Protein AF-A0A3S1JWI3-F1 (afdb_monomer_lite)

Structure (mmCIF, N/CA/C/O backbone):
data_AF-A0A3S1JWI3-F1
#
_entry.id   AF-A0A3S1JWI3-F1
#
loop_
_atom_site.group_PDB
_atom_site.id
_atom_site.type_symbol
_atom_site.label_atom_id
_atom_site.label_alt_id
_atom_site.label_comp_id
_atom_site.label_asym_id
_atom_site.label_entity_id
_atom_site.label_seq_id
_atom_site.pdbx_PDB_ins_code
_atom_site.Cartn_x
_atom_site.Cartn_y
_atom_site.Cartn_z
_atom_site.occupancy
_atom_site.B_iso_or_equiv
_atom_site.auth_seq_id
_atom_site.auth_comp_id
_atom_site.auth_asym_id
_atom_site.auth_atom_id
_atom_site.pdbx_PDB_model_num
ATOM 1 N N . MET A 1 1 ? -0.026 24.022 -19.149 1.00 52.56 1 MET A N 1
ATOM 2 C CA . MET A 1 1 ? -0.028 23.373 -17.818 1.00 52.56 1 MET A CA 1
ATOM 3 C C . MET A 1 1 ? 0.575 24.372 -16.848 1.00 52.56 1 MET A C 1
ATOM 5 O O . MET A 1 1 ? 1.569 24.983 -17.222 1.00 52.56 1 MET A O 1
ATOM 9 N N . SER A 1 2 ? -0.065 24.651 -15.709 1.00 59.03 2 SER A N 1
ATOM 10 C CA . SER A 1 2 ? 0.465 25.638 -14.758 1.00 59.03 2 SER A CA 1
ATOM 11 C C . SER A 1 2 ? 1.796 25.153 -14.175 1.00 59.03 2 SER A C 1
ATOM 13 O O . SER A 1 2 ? 2.061 23.950 -14.139 1.00 59.03 2 SER A O 1
ATOM 15 N N . ASP A 1 3 ? 2.618 26.090 -13.709 1.00 73.81 3 ASP A N 1
ATOM 16 C CA . ASP A 1 3 ? 3.889 25.815 -13.026 1.00 73.81 3 ASP A CA 1
ATOM 17 C C . ASP A 1 3 ? 3.717 24.792 -11.880 1.00 73.81 3 ASP A C 1
ATOM 19 O O . ASP A 1 3 ? 4.485 23.841 -11.753 1.00 73.81 3 ASP A O 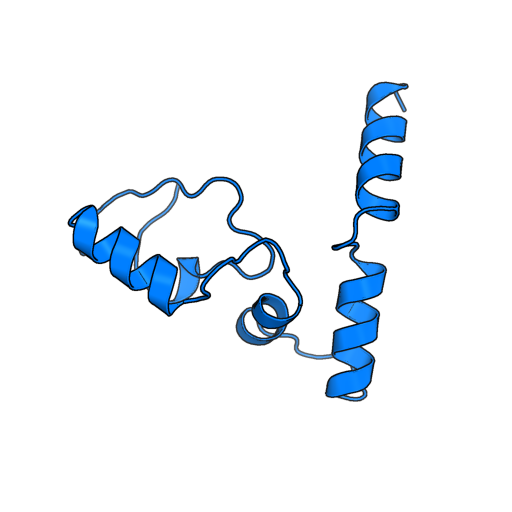1
ATOM 23 N N . ALA A 1 4 ? 2.598 24.877 -11.149 1.00 72.44 4 ALA A N 1
ATOM 24 C CA . ALA A 1 4 ? 2.242 23.937 -10.087 1.00 72.44 4 ALA A CA 1
ATOM 25 C C . ALA A 1 4 ? 2.051 22.488 -10.578 1.00 72.44 4 ALA A C 1
ATOM 27 O O . ALA A 1 4 ? 2.563 21.562 -9.955 1.00 72.44 4 ALA A O 1
ATOM 28 N N . THR A 1 5 ? 1.366 22.262 -11.709 1.00 80.25 5 THR A N 1
ATOM 29 C CA . THR A 1 5 ? 1.181 20.900 -12.247 1.00 80.25 5 THR A CA 1
ATOM 30 C C . THR A 1 5 ? 2.519 20.271 -12.633 1.00 80.25 5 THR A C 1
ATOM 32 O O . THR A 1 5 ? 2.766 19.105 -12.330 1.00 80.25 5 THR A O 1
ATOM 35 N N . SER A 1 6 ? 3.401 21.042 -13.271 1.00 81.69 6 SER A N 1
ATOM 36 C CA . SER A 1 6 ? 4.730 20.569 -13.668 1.00 81.69 6 SER A CA 1
ATOM 37 C C . SER A 1 6 ? 5.606 20.231 -12.457 1.00 81.69 6 SER A C 1
ATOM 39 O O . SER A 1 6 ? 6.314 19.224 -12.475 1.00 81.69 6 SER A O 1
ATOM 41 N N . GLN A 1 7 ? 5.523 21.020 -11.382 1.00 83.19 7 GLN A N 1
ATOM 42 C CA . GLN A 1 7 ? 6.235 20.747 -10.131 1.00 83.19 7 GLN A CA 1
ATOM 43 C C . GLN A 1 7 ? 5.715 19.488 -9.429 1.00 83.19 7 GLN A C 1
ATOM 45 O O . GLN A 1 7 ? 6.521 18.657 -9.010 1.00 83.19 7 GLN A O 1
ATOM 50 N N . THR A 1 8 ? 4.394 19.287 -9.365 1.00 79.50 8 THR A N 1
ATOM 51 C CA . THR A 1 8 ? 3.801 18.061 -8.809 1.00 79.50 8 THR A CA 1
ATOM 52 C C . THR A 1 8 ? 4.248 16.821 -9.582 1.00 79.50 8 THR A C 1
ATOM 54 O O . THR A 1 8 ? 4.683 15.843 -8.978 1.00 79.50 8 THR A O 1
ATOM 57 N N . VAL A 1 9 ? 4.211 16.859 -10.918 1.00 80.25 9 VAL A N 1
ATOM 58 C CA . VAL A 1 9 ? 4.678 15.737 -11.752 1.00 80.25 9 VAL A CA 1
ATOM 59 C C . VAL A 1 9 ? 6.171 15.473 -11.535 1.00 80.25 9 VAL A C 1
ATOM 61 O O . VAL A 1 9 ? 6.578 14.323 -11.383 1.00 80.25 9 VAL A O 1
ATOM 64 N N . CYS A 1 10 ? 6.993 16.523 -11.468 1.00 81.44 10 CYS A N 1
ATOM 65 C CA . CYS A 1 10 ? 8.428 16.397 -11.205 1.00 81.44 10 CYS A CA 1
ATOM 66 C C . CYS A 1 10 ? 8.712 15.750 -9.840 1.00 81.44 10 CYS A C 1
ATOM 68 O O . CYS A 1 10 ? 9.565 14.864 -9.748 1.00 81.44 10 CYS A O 1
ATOM 70 N N . PHE A 1 11 ? 7.967 16.148 -8.803 1.00 78.19 11 PHE A N 1
ATOM 71 C CA . PHE A 1 11 ? 8.062 15.570 -7.464 1.00 78.19 11 PHE A CA 1
ATOM 72 C C . PHE A 1 11 ? 7.773 14.064 -7.483 1.00 78.19 11 PHE A C 1
ATOM 74 O O . PHE A 1 11 ? 8.613 13.283 -7.043 1.00 78.19 11 PHE A O 1
ATOM 81 N N . TYR A 1 12 ? 6.648 13.636 -8.066 1.00 75.12 12 TYR A N 1
ATOM 82 C CA . TYR A 1 12 ? 6.274 12.216 -8.097 1.00 75.12 12 TYR A CA 1
ATOM 83 C C . TYR A 1 12 ? 7.155 11.359 -9.016 1.00 75.12 12 TYR A C 1
ATOM 85 O O . TYR A 1 12 ? 7.398 10.194 -8.709 1.00 75.12 12 TYR A O 1
ATOM 93 N N . ASN A 1 13 ? 7.697 11.922 -10.099 1.00 76.31 13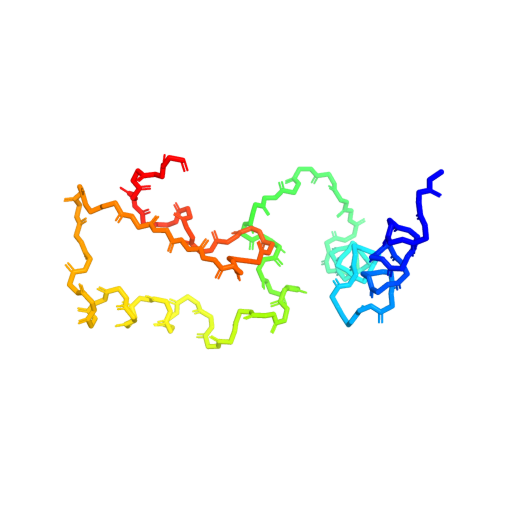 ASN A N 1
ATOM 94 C CA . ASN A 1 13 ? 8.626 11.194 -10.970 1.00 76.31 13 ASN A CA 1
ATOM 95 C C . ASN A 1 13 ? 9.967 10.892 -10.289 1.00 76.31 13 ASN A C 1
ATOM 97 O O . ASN A 1 13 ? 10.610 9.899 -10.617 1.00 76.31 13 ASN A O 1
ATOM 101 N N . ARG A 1 14 ? 10.401 11.746 -9.356 1.00 73.44 14 ARG A N 1
ATOM 102 C CA . ARG A 1 14 ? 11.664 11.590 -8.615 1.00 73.44 14 ARG A CA 1
ATOM 103 C C . ARG A 1 14 ? 11.479 11.027 -7.208 1.00 73.44 14 ARG A C 1
ATOM 105 O O . ARG A 1 14 ? 12.466 10.839 -6.499 1.00 73.44 14 ARG A O 1
ATOM 112 N N . HIS A 1 15 ? 10.239 10.784 -6.799 1.00 72.81 15 HIS A N 1
ATOM 113 C CA . HIS A 1 15 ? 9.936 10.201 -5.505 1.00 72.81 15 HIS A CA 1
ATOM 114 C C . HIS A 1 15 ? 10.472 8.766 -5.432 1.00 72.81 15 HIS A C 1
ATOM 116 O O . HIS A 1 15 ? 10.466 8.041 -6.427 1.00 72.81 15 HIS A O 1
ATOM 122 N N . ALA A 1 16 ? 10.889 8.326 -4.241 1.00 66.06 16 ALA A N 1
ATOM 1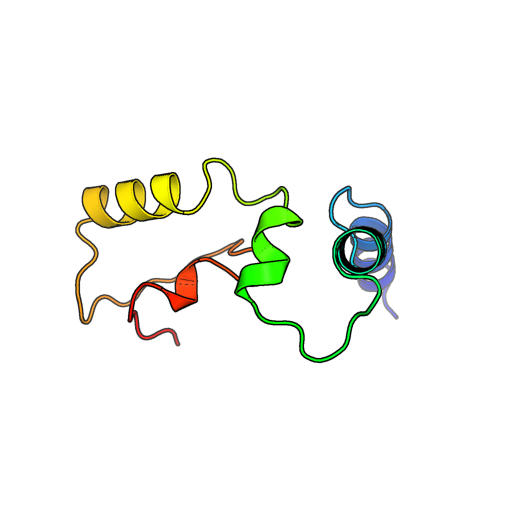23 C CA . ALA A 1 16 ? 11.369 6.956 -4.017 1.00 66.06 16 ALA A CA 1
ATOM 124 C C . ALA A 1 16 ? 10.296 5.882 -4.312 1.00 66.06 16 ALA A C 1
ATOM 126 O O . ALA A 1 16 ? 10.614 4.704 -4.481 1.00 66.06 16 ALA A O 1
ATOM 127 N N . ILE A 1 17 ? 9.036 6.315 -4.419 1.00 70.50 17 ILE A N 1
ATOM 128 C CA . ILE A 1 17 ? 7.858 5.528 -4.787 1.00 70.50 17 ILE A CA 1
ATOM 129 C C . ILE A 1 17 ? 7.264 6.129 -6.071 1.00 70.50 17 ILE A C 1
ATOM 131 O O . ILE A 1 17 ? 6.200 6.745 -6.057 1.00 70.50 17 ILE A O 1
ATOM 135 N N . SER A 1 18 ? 7.993 6.031 -7.184 1.00 78.38 18 SER A N 1
ATOM 136 C CA . SER A 1 18 ? 7.467 6.392 -8.503 1.00 78.38 18 SER A CA 1
ATOM 137 C C . SER A 1 18 ? 6.802 5.182 -9.168 1.00 78.38 18 SER A C 1
ATOM 139 O O . SER A 1 18 ? 7.146 4.029 -8.888 1.00 78.38 18 SER A O 1
ATOM 141 N N . CYS A 1 19 ? 5.863 5.435 -10.085 1.00 81.19 19 CYS A N 1
ATOM 142 C CA . CYS A 1 19 ? 5.200 4.382 -10.865 1.00 81.19 19 CYS A CA 1
ATOM 143 C C . CYS A 1 19 ? 6.220 3.462 -11.562 1.00 81.19 19 CYS A C 1
ATOM 145 O O . CYS A 1 19 ? 6.103 2.241 -11.511 1.00 81.19 19 CYS A O 1
ATOM 147 N N . GLU A 1 20 ? 7.271 4.046 -12.139 1.00 85.19 20 GLU A N 1
ATOM 148 C CA . GLU A 1 20 ? 8.338 3.312 -12.821 1.00 85.19 20 GLU A CA 1
ATOM 149 C C . GLU A 1 20 ? 9.079 2.348 -11.885 1.00 85.19 20 GLU A C 1
ATOM 151 O O . GLU A 1 20 ? 9.296 1.189 -12.241 1.00 85.19 20 GLU A O 1
ATOM 156 N N . ILE A 1 21 ? 9.422 2.787 -10.668 1.00 83.62 21 ILE A N 1
ATOM 157 C CA . ILE A 1 21 ? 10.104 1.944 -9.677 1.00 83.62 21 ILE A CA 1
ATOM 158 C C . ILE A 1 21 ? 9.206 0.770 -9.267 1.00 83.62 21 ILE A C 1
ATOM 160 O O . ILE A 1 21 ? 9.678 -0.366 -9.186 1.00 83.62 21 ILE A O 1
ATOM 164 N N . VAL A 1 22 ? 7.915 1.025 -9.039 1.00 84.69 22 VAL A N 1
ATOM 165 C CA . VAL A 1 22 ? 6.937 -0.007 -8.659 1.00 84.69 22 VAL A CA 1
ATOM 166 C C . VAL A 1 22 ? 6.767 -1.034 -9.778 1.00 84.69 22 VAL A C 1
ATOM 168 O O . VAL A 1 22 ? 6.909 -2.231 -9.530 1.00 84.69 22 VAL A O 1
ATOM 171 N N . LEU A 1 23 ? 6.543 -0.589 -11.017 1.00 88.62 23 LEU A N 1
ATOM 172 C CA . LEU A 1 23 ? 6.390 -1.481 -12.169 1.00 88.62 23 LEU A CA 1
ATOM 173 C C . LEU A 1 23 ? 7.668 -2.273 -12.459 1.00 88.62 23 LEU A C 1
ATOM 175 O O . LEU A 1 23 ? 7.594 -3.463 -12.751 1.00 88.62 23 LEU A O 1
ATOM 179 N N . THR A 1 24 ? 8.840 -1.653 -12.318 1.00 90.44 24 THR A N 1
ATOM 180 C CA . THR A 1 24 ? 10.128 -2.341 -12.490 1.00 90.44 24 THR A CA 1
ATOM 181 C C . THR A 1 24 ? 10.301 -3.450 -11.456 1.00 90.44 24 THR A C 1
ATOM 183 O O . THR A 1 24 ? 10.679 -4.566 -11.807 1.00 90.44 24 THR A O 1
ATOM 186 N N . ARG A 1 25 ? 9.985 -3.182 -10.181 1.00 88.06 25 ARG A N 1
ATOM 187 C CA . ARG A 1 25 ? 10.057 -4.187 -9.108 1.00 88.06 25 ARG A CA 1
ATOM 188 C C . ARG A 1 25 ? 9.047 -5.319 -9.307 1.00 88.06 25 ARG A C 1
ATOM 190 O O . ARG A 1 25 ? 9.411 -6.474 -9.110 1.00 88.06 25 ARG A O 1
ATOM 197 N N . LEU A 1 26 ? 7.828 -5.000 -9.744 1.00 91.06 26 LEU A N 1
ATOM 198 C CA . LEU A 1 26 ? 6.789 -5.982 -10.076 1.00 91.06 26 LEU A CA 1
ATOM 199 C C . LEU A 1 26 ? 7.197 -6.872 -11.250 1.00 91.06 26 LEU A C 1
ATOM 201 O O . LEU A 1 26 ? 7.082 -8.091 -11.179 1.00 91.06 26 LEU A O 1
ATOM 205 N N . HIS A 1 27 ? 7.719 -6.281 -12.323 1.00 93.31 27 HIS A N 1
ATOM 206 C CA . HIS A 1 27 ? 8.203 -7.050 -13.462 1.00 93.31 27 HIS A CA 1
ATOM 207 C C . HIS A 1 27 ? 9.416 -7.906 -13.076 1.00 93.31 27 HIS A C 1
ATOM 209 O O . HIS A 1 27 ? 9.514 -9.052 -13.498 1.00 93.31 27 HIS A O 1
ATOM 215 N N . ALA A 1 28 ? 10.332 -7.391 -12.252 1.00 92.06 28 ALA A N 1
ATOM 216 C CA . ALA A 1 28 ? 11.479 -8.159 -11.774 1.00 92.06 28 ALA A CA 1
ATOM 217 C C . ALA A 1 28 ? 11.069 -9.348 -10.886 1.00 92.06 28 ALA A C 1
ATOM 219 O O . ALA A 1 28 ? 11.719 -10.388 -10.939 1.00 92.06 28 ALA A O 1
ATOM 220 N N . SER A 1 29 ? 10.002 -9.218 -10.088 1.00 90.12 29 SER A N 1
ATOM 221 C CA . SER A 1 29 ? 9.525 -10.289 -9.205 1.00 90.12 29 SER A CA 1
ATOM 222 C C . SER A 1 29 ? 8.633 -11.314 -9.913 1.00 90.12 29 SER A C 1
ATOM 224 O O . SER A 1 29 ? 8.691 -12.497 -9.583 1.00 90.12 29 SER A O 1
ATOM 226 N N . ARG A 1 30 ? 7.822 -10.885 -10.889 1.00 93.56 30 ARG A N 1
ATOM 227 C CA . ARG A 1 30 ? 6.830 -11.734 -11.574 1.00 93.56 30 ARG A CA 1
ATOM 228 C C . ARG A 1 30 ? 7.218 -12.165 -12.985 1.00 93.56 30 ARG A C 1
ATOM 230 O O . ARG A 1 30 ? 6.661 -13.130 -13.496 1.00 93.56 30 ARG A O 1
ATOM 237 N N . GLY A 1 31 ? 8.098 -11.422 -13.647 1.00 94.56 31 GLY A N 1
ATOM 238 C CA . GLY A 1 31 ? 8.428 -11.582 -15.066 1.00 94.56 31 GLY A CA 1
ATOM 239 C C . GLY A 1 31 ? 7.391 -11.014 -16.045 1.00 94.56 31 GLY A C 1
ATOM 240 O O . GLY A 1 31 ? 7.625 -11.070 -17.247 1.00 94.56 31 GLY A O 1
ATOM 241 N N . HIS A 1 32 ? 6.257 -10.488 -15.563 1.00 93.31 32 HIS A N 1
ATOM 242 C CA . HIS A 1 32 ? 5.215 -9.852 -16.379 1.00 93.31 32 HIS A CA 1
ATOM 243 C C . HIS A 1 32 ? 4.340 -8.904 -15.532 1.00 93.31 32 HIS A C 1
ATOM 245 O O . HIS A 1 32 ? 4.404 -8.932 -14.302 1.00 93.31 32 HIS A O 1
ATOM 251 N N . LEU A 1 33 ? 3.515 -8.073 -16.183 1.00 93.94 33 LEU A N 1
ATOM 252 C CA . LEU A 1 33 ? 2.620 -7.098 -15.526 1.00 93.94 33 LEU A CA 1
ATOM 253 C C . LEU A 1 33 ? 1.122 -7.383 -15.740 1.00 93.94 33 LEU A C 1
ATOM 255 O O . LEU A 1 33 ? 0.269 -6.630 -15.273 1.00 93.94 33 LEU A O 1
ATOM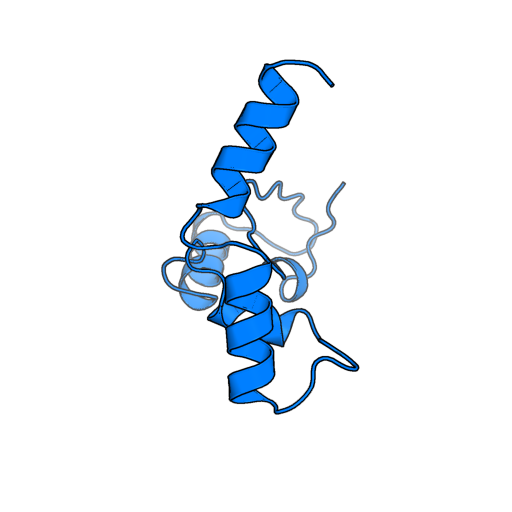 259 N N . ASP A 1 34 ? 0.779 -8.463 -16.437 1.00 94.56 34 ASP A N 1
ATOM 260 C CA . ASP A 1 34 ? -0.619 -8.796 -16.715 1.00 94.56 34 ASP A CA 1
ATOM 261 C C . ASP A 1 34 ? -1.349 -9.298 -15.462 1.00 94.56 34 ASP A C 1
ATOM 263 O O . ASP A 1 34 ? -0.811 -10.073 -14.665 1.00 94.56 34 ASP A O 1
ATOM 267 N N . GLY A 1 35 ? -2.608 -8.884 -15.295 1.00 91.44 35 GLY A N 1
ATOM 268 C CA . GLY A 1 35 ? -3.472 -9.380 -14.218 1.00 91.44 35 GLY A CA 1
ATOM 269 C C . GLY A 1 35 ? -3.039 -8.964 -12.808 1.00 91.44 35 GLY A C 1
ATOM 270 O O . GLY A 1 35 ? -3.245 -9.728 -11.869 1.00 91.44 35 GLY A O 1
ATOM 271 N N . LEU A 1 36 ? -2.421 -7.787 -12.656 1.00 87.75 36 LEU A N 1
ATOM 272 C CA . LEU A 1 36 ? -2.032 -7.235 -11.354 1.00 87.75 36 LEU A CA 1
ATOM 273 C C . LEU A 1 36 ? -3.209 -7.148 -10.378 1.00 87.75 36 LEU A C 1
ATOM 275 O O . LEU A 1 36 ? -4.275 -6.611 -10.690 1.00 87.75 36 LEU A O 1
ATOM 279 N N . ARG A 1 37 ? -2.976 -7.630 -9.161 1.00 83.50 37 ARG A N 1
ATOM 280 C CA . ARG A 1 37 ? -3.888 -7.533 -8.029 1.00 83.50 37 ARG A CA 1
ATOM 281 C C . ARG A 1 37 ? -3.412 -6.463 -7.043 1.00 83.50 37 ARG A C 1
ATOM 283 O O . ARG A 1 37 ? -2.208 -6.266 -6.899 1.00 83.50 37 ARG A O 1
ATOM 290 N N . PRO A 1 38 ? -4.322 -5.804 -6.300 1.00 77.50 38 PRO A N 1
ATOM 291 C CA . PRO A 1 38 ? -3.945 -4.822 -5.277 1.00 77.50 38 PRO A CA 1
ATOM 292 C C . PRO A 1 38 ? -2.965 -5.376 -4.236 1.00 77.50 38 PRO A C 1
ATOM 294 O O . PRO A 1 38 ? -2.052 -4.676 -3.809 1.00 77.50 38 PRO A O 1
ATOM 297 N N . GLU A 1 39 ? -3.113 -6.658 -3.890 1.00 77.94 39 GLU A N 1
ATOM 298 C CA . GLU A 1 39 ? -2.235 -7.354 -2.946 1.00 77.94 39 GLU A CA 1
ATOM 299 C C . GLU A 1 39 ? -0.791 -7.501 -3.457 1.00 77.94 39 GLU A C 1
ATOM 301 O O . GLU A 1 39 ? 0.103 -7.861 -2.709 1.00 77.94 39 GLU A O 1
ATOM 306 N N . GLU A 1 40 ? -0.527 -7.239 -4.730 1.00 82.00 40 GLU A N 1
ATOM 307 C CA . GLU A 1 40 ? 0.827 -7.294 -5.280 1.00 82.00 40 GLU A CA 1
ATOM 308 C C . GLU A 1 40 ? 1.498 -5.915 -5.259 1.00 82.00 40 GLU A C 1
ATOM 310 O O . GLU A 1 40 ? 2.702 -5.814 -5.465 1.00 82.00 40 GLU A O 1
ATOM 315 N N . LEU A 1 41 ? 0.741 -4.849 -4.978 1.00 80.69 41 LEU A N 1
ATOM 316 C CA . LEU A 1 41 ? 1.236 -3.472 -4.990 1.00 80.69 41 LEU A CA 1
ATOM 317 C C . LEU A 1 41 ? 1.799 -3.043 -3.629 1.00 80.69 41 LEU A C 1
ATOM 319 O O . LEU A 1 41 ? 2.829 -2.370 -3.587 1.00 80.69 41 LEU A O 1
ATOM 323 N N . PHE A 1 42 ? 1.177 -3.484 -2.526 1.00 74.44 42 PHE A N 1
ATOM 324 C CA . PHE A 1 42 ? 1.563 -3.071 -1.169 1.00 74.44 42 PHE A CA 1
ATOM 325 C C . PHE A 1 42 ? 3.042 -3.319 -0.812 1.00 74.44 42 PHE A C 1
ATOM 327 O O . PHE A 1 42 ? 3.614 -2.471 -0.136 1.00 74.44 42 PHE A O 1
ATOM 334 N N . PRO A 1 43 ? 3.718 -4.415 -1.235 1.00 77.31 43 PRO A N 1
ATOM 335 C CA . PRO A 1 43 ? 5.121 -4.635 -0.863 1.00 77.31 43 PRO A CA 1
ATOM 336 C C . PRO A 1 43 ? 6.079 -3.625 -1.503 1.00 77.31 43 PRO A C 1
ATOM 338 O O . PRO A 1 43 ? 7.235 -3.506 -1.097 1.00 77.31 43 PRO A O 1
ATOM 341 N N . HIS A 1 44 ? 5.627 -2.950 -2.557 1.00 78.31 44 HIS A N 1
ATOM 342 C CA . HIS A 1 44 ? 6.411 -1.985 -3.317 1.00 78.31 44 HIS A CA 1
ATOM 343 C C . HIS A 1 44 ? 6.067 -0.540 -2.958 1.00 78.31 44 HIS A C 1
ATOM 345 O O . HIS A 1 44 ? 6.756 0.375 -3.410 1.00 78.31 44 HIS A O 1
ATOM 351 N N . ASP A 1 45 ? 5.058 -0.358 -2.113 1.00 74.06 45 ASP A N 1
ATOM 352 C CA . ASP A 1 45 ? 4.666 0.906 -1.529 1.00 74.06 45 ASP A CA 1
ATOM 353 C C . ASP A 1 45 ? 5.387 1.122 -0.193 1.00 74.06 45 ASP A C 1
ATOM 355 O O . ASP A 1 45 ? 5.125 0.446 0.803 1.00 74.06 45 ASP A O 1
ATOM 359 N N . GLN A 1 46 ? 6.347 2.047 -0.183 1.00 63.88 46 GLN A N 1
ATOM 360 C CA . GLN A 1 46 ? 7.172 2.303 1.000 1.00 63.88 46 GLN A CA 1
ATOM 361 C C . GLN A 1 46 ? 6.480 3.182 2.047 1.00 63.88 46 GLN A C 1
ATOM 363 O O . GLN A 1 46 ? 7.003 3.287 3.156 1.00 63.88 46 GLN A O 1
ATOM 368 N N . ASP A 1 47 ? 5.310 3.754 1.743 1.00 66.31 47 ASP A N 1
ATOM 369 C CA . ASP A 1 47 ? 4.573 4.587 2.698 1.00 66.31 47 ASP A CA 1
ATOM 370 C C . ASP A 1 47 ? 3.783 3.736 3.713 1.00 66.31 47 ASP A C 1
ATOM 372 O O . ASP A 1 47 ? 3.320 4.243 4.737 1.00 66.31 47 ASP A O 1
ATOM 376 N N . HIS A 1 48 ? 3.680 2.416 3.499 1.00 68.62 48 HIS A N 1
ATOM 377 C CA . HIS A 1 48 ? 2.946 1.504 4.379 1.00 68.62 48 HIS A CA 1
ATOM 378 C C . HIS A 1 48 ? 3.800 0.963 5.542 1.00 68.62 48 HIS A C 1
ATOM 380 O O . HIS A 1 48 ? 4.046 -0.241 5.686 1.00 68.62 48 HIS A O 1
ATOM 386 N N . TYR A 1 49 ? 4.270 1.874 6.396 1.00 62.56 49 TYR A N 1
ATOM 387 C CA . TYR A 1 49 ? 5.063 1.545 7.581 1.00 62.56 49 TYR A CA 1
ATOM 388 C C . TYR A 1 49 ? 4.344 0.546 8.503 1.00 62.56 49 TYR A C 1
ATOM 3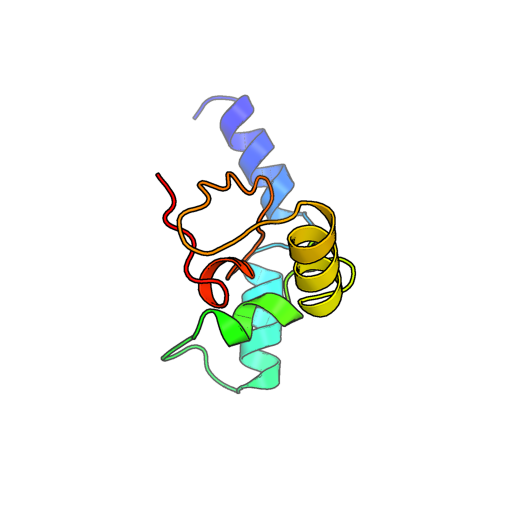90 O O . TYR A 1 49 ? 3.206 0.753 8.915 1.00 62.56 49 TYR A O 1
ATOM 398 N N . GLY A 1 50 ? 5.027 -0.550 8.852 1.00 69.69 50 GLY A N 1
ATOM 399 C CA . GLY A 1 50 ? 4.495 -1.585 9.749 1.00 69.69 50 GLY A CA 1
ATOM 400 C C . GLY A 1 50 ? 3.485 -2.550 9.109 1.00 69.69 50 GLY A C 1
ATOM 401 O O . GLY A 1 50 ? 3.062 -3.508 9.760 1.00 69.69 50 GLY A O 1
ATOM 402 N N . GLY A 1 51 ? 3.144 -2.359 7.831 1.00 74.00 51 GLY A N 1
ATOM 403 C CA . GLY A 1 51 ? 2.321 -3.290 7.065 1.00 74.00 51 GLY A CA 1
ATOM 404 C C . GLY A 1 51 ? 0.883 -3.441 7.583 1.00 74.00 51 GLY A C 1
ATOM 405 O O . GLY A 1 51 ? 0.367 -2.636 8.360 1.00 74.00 51 GLY A O 1
ATOM 406 N N . LEU A 1 52 ? 0.233 -4.532 7.169 1.00 76.19 52 LEU A N 1
ATOM 407 C CA . LEU A 1 52 ? -1.151 -4.837 7.556 1.00 76.19 52 LEU A CA 1
ATOM 408 C C . LEU A 1 52 ? -1.330 -4.970 9.074 1.00 76.19 52 LEU A C 1
ATOM 410 O O . LEU A 1 52 ? -2.336 -4.516 9.600 1.00 76.19 52 LEU A O 1
ATOM 414 N N . ALA A 1 53 ? -0.341 -5.523 9.782 1.00 81.81 53 ALA A N 1
ATOM 415 C CA . ALA A 1 53 ? -0.415 -5.689 11.233 1.00 81.81 53 ALA A CA 1
ATOM 416 C C . ALA A 1 53 ? -0.516 -4.342 11.969 1.00 81.81 53 ALA A C 1
ATOM 418 O O . ALA A 1 53 ? -1.280 -4.216 12.922 1.00 81.81 53 ALA A O 1
ATOM 419 N N . ALA A 1 54 ? 0.204 -3.314 11.503 1.00 82.50 54 ALA A N 1
ATOM 420 C CA . ALA A 1 54 ? 0.083 -1.971 12.063 1.00 82.50 54 ALA A CA 1
ATOM 421 C C . ALA A 1 54 ? -1.300 -1.359 11.788 1.00 82.50 54 ALA A C 1
ATOM 423 O O . ALA A 1 54 ? -1.880 -0.730 12.672 1.00 82.50 54 ALA A O 1
ATOM 424 N N . THR A 1 55 ? -1.858 -1.590 10.594 1.00 79.62 55 THR A N 1
ATOM 425 C CA . THR A 1 55 ? -3.228 -1.161 10.264 1.00 79.62 55 THR A CA 1
ATOM 426 C C . THR A 1 55 ? -4.266 -1.870 11.144 1.00 79.62 55 THR A C 1
ATOM 428 O O . THR A 1 55 ? -5.192 -1.223 11.632 1.00 79.62 55 THR A O 1
ATOM 431 N N . ASP A 1 56 ? -4.101 -3.170 11.396 1.00 84.06 56 ASP A N 1
ATOM 432 C CA . ASP A 1 56 ? -5.004 -3.955 12.246 1.00 84.06 56 ASP A CA 1
ATOM 433 C C . ASP A 1 56 ? -4.971 -3.462 13.704 1.00 84.06 56 ASP A C 1
ATOM 435 O O . ASP A 1 56 ? -6.022 -3.286 14.326 1.00 84.06 56 ASP A O 1
ATOM 439 N N . GLU A 1 57 ? -3.786 -3.155 14.240 1.00 89.31 57 GLU A N 1
ATOM 440 C CA . GLU A 1 57 ? -3.650 -2.574 15.582 1.00 89.31 57 GLU A CA 1
ATOM 441 C C . GLU A 1 57 ? -4.253 -1.167 15.679 1.00 89.31 57 GLU A C 1
ATOM 443 O O . GLU A 1 57 ? -4.916 -0.853 16.671 1.00 89.31 57 GLU A O 1
ATOM 448 N N . LEU A 1 58 ? -4.096 -0.333 14.643 1.00 86.38 58 LEU A N 1
ATOM 449 C CA . LEU A 1 58 ? -4.748 0.978 14.572 1.00 86.38 58 LEU A CA 1
ATOM 450 C C . LEU A 1 58 ? -6.274 0.843 14.552 1.00 86.38 58 LEU A C 1
ATOM 452 O O . LEU A 1 58 ? -6.958 1.523 15.318 1.00 86.38 58 LEU A O 1
ATOM 456 N N . ALA A 1 59 ? -6.812 -0.061 13.730 1.00 87.00 59 ALA A N 1
ATOM 457 C CA . ALA A 1 59 ? -8.247 -0.321 13.660 1.00 87.00 59 ALA A CA 1
ATOM 458 C C . ALA A 1 59 ? -8.794 -0.818 15.007 1.00 87.00 59 ALA A C 1
ATOM 460 O O . ALA A 1 59 ? -9.833 -0.340 15.468 1.00 87.00 59 ALA A O 1
ATOM 461 N N . ARG A 1 60 ? -8.067 -1.721 15.677 1.00 89.25 60 ARG A N 1
ATOM 462 C CA . ARG A 1 60 ? -8.416 -2.227 17.011 1.00 89.25 60 ARG A CA 1
ATOM 463 C C . ARG A 1 60 ? -8.387 -1.117 18.063 1.00 89.25 60 ARG A C 1
ATOM 465 O O . ARG A 1 60 ? -9.323 -1.006 18.852 1.00 89.25 60 ARG A O 1
ATOM 472 N N . GLY A 1 61 ? -7.339 -0.293 18.075 1.00 92.88 61 GLY A N 1
ATOM 473 C CA . GLY A 1 61 ? -7.183 0.824 19.010 1.00 92.88 61 GLY A CA 1
ATOM 474 C C . GLY A 1 61 ? -8.240 1.915 18.826 1.00 92.88 61 GLY A C 1
ATOM 475 O O . GLY A 1 61 ? -8.737 2.458 19.809 1.00 92.88 61 GLY A O 1
ATOM 476 N N . ALA A 1 62 ? -8.637 2.181 17.582 1.00 89.94 62 ALA A N 1
ATOM 477 C CA . ALA A 1 62 ? -9.702 3.121 17.239 1.00 89.94 62 ALA A CA 1
ATOM 478 C C . ALA A 1 62 ? -11.115 2.508 17.309 1.00 89.94 62 ALA A C 1
ATOM 480 O O . ALA A 1 62 ? -12.088 3.187 16.985 1.00 89.94 62 ALA A O 1
ATOM 481 N N . GLN A 1 63 ? -11.236 1.241 17.732 1.00 91.62 63 GLN A N 1
ATOM 482 C CA . GLN A 1 63 ? -12.504 0.508 17.847 1.00 91.62 63 GLN A CA 1
ATOM 483 C C . GLN A 1 63 ? -13.324 0.513 16.546 1.00 91.62 63 GLN A C 1
ATOM 485 O O . GLN A 1 63 ? -14.557 0.542 16.558 1.00 91.62 63 GLN A O 1
ATOM 490 N N . VAL A 1 64 ? -12.631 0.484 15.408 1.00 88.38 64 VAL A N 1
ATOM 491 C CA . VAL A 1 64 ? -13.270 0.407 14.099 1.00 88.38 64 VAL A CA 1
ATOM 492 C C . VAL A 1 64 ? -13.949 -0.956 13.980 1.00 88.38 64 VAL A C 1
ATOM 494 O O . VAL A 1 64 ? -13.355 -1.995 14.265 1.00 88.38 64 VAL A O 1
ATOM 497 N N . SER A 1 65 ? -15.219 -0.953 13.586 1.00 84.69 65 SER A N 1
ATOM 498 C CA . SER A 1 65 ? -16.046 -2.154 13.497 1.00 84.69 65 SER A CA 1
ATOM 499 C C . SER A 1 65 ? -16.903 -2.136 12.235 1.00 84.69 65 SER A C 1
ATOM 501 O O . SER A 1 65 ? -16.916 -1.163 11.478 1.00 84.69 65 SER A O 1
ATOM 503 N N . ASN A 1 66 ? -17.601 -3.237 11.959 1.00 82.25 66 ASN A N 1
ATOM 504 C CA . ASN A 1 66 ? -18.471 -3.305 10.790 1.00 82.25 66 ASN A CA 1
ATOM 505 C C . ASN A 1 66 ? -19.520 -2.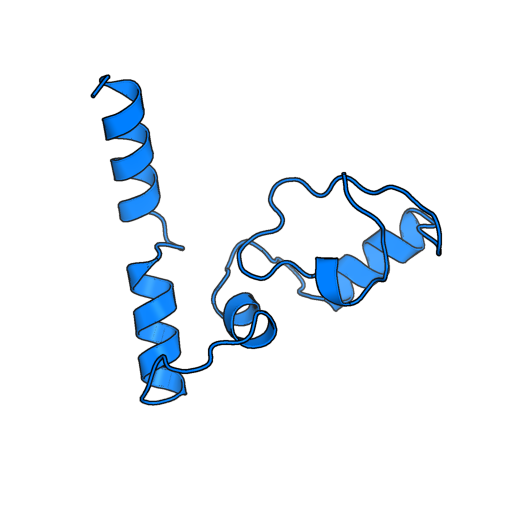175 10.834 1.00 82.25 66 ASN A C 1
ATOM 507 O O . ASN A 1 66 ? -20.192 -1.982 11.844 1.00 82.25 66 ASN A O 1
ATOM 511 N N . GLY A 1 67 ? -19.638 -1.421 9.740 1.00 82.25 67 GLY A N 1
ATOM 512 C CA . GLY A 1 67 ? -20.478 -0.223 9.653 1.00 82.25 67 GLY A CA 1
ATOM 513 C C . GLY A 1 67 ? -19.780 1.093 10.020 1.00 82.25 67 GLY A C 1
ATOM 514 O O . GLY A 1 67 ? -20.344 2.159 9.765 1.00 82.25 67 GLY A O 1
ATOM 515 N N . SER A 1 68 ? -18.550 1.062 10.548 1.00 83.19 68 SER A N 1
ATOM 516 C CA . SER A 1 68 ? -17.729 2.265 10.704 1.00 83.19 68 SER A CA 1
ATOM 517 C C . SER A 1 68 ? -17.407 2.887 9.342 1.00 83.19 68 SER A C 1
ATOM 519 O O . SER A 1 68 ? -17.060 2.197 8.382 1.00 83.19 68 SER A O 1
ATOM 521 N N . ARG A 1 69 ? -17.496 4.217 9.276 1.00 84.94 69 ARG A N 1
ATOM 522 C CA . ARG A 1 69 ? -17.074 5.022 8.125 1.00 84.94 69 ARG A CA 1
ATOM 523 C C . ARG A 1 69 ? -15.682 5.559 8.412 1.00 84.94 69 ARG A C 1
ATOM 525 O O . ARG A 1 69 ? -15.514 6.323 9.358 1.00 84.94 69 ARG A O 1
ATOM 532 N N . VAL A 1 70 ? -14.703 5.148 7.615 1.00 80.50 70 VAL A N 1
ATOM 533 C CA . VAL A 1 70 ? -13.296 5.505 7.819 1.00 80.50 70 VAL A CA 1
ATOM 534 C C . VAL A 1 70 ? -12.783 6.248 6.597 1.00 80.50 70 VAL A C 1
ATOM 536 O O . VAL A 1 70 ? -12.921 5.776 5.469 1.00 80.50 70 VAL A O 1
ATOM 539 N N . ALA A 1 71 ? -12.176 7.407 6.835 1.00 79.50 71 ALA A N 1
ATOM 540 C CA . ALA A 1 71 ? -11.401 8.121 5.837 1.00 79.50 71 ALA A CA 1
ATOM 541 C C . ALA A 1 71 ? -9.921 7.826 6.083 1.00 79.50 71 ALA A C 1
ATOM 543 O O . ALA A 1 71 ? -9.366 8.204 7.111 1.00 79.50 71 ALA A O 1
ATOM 544 N N . ASP A 1 72 ? -9.305 7.127 5.140 1.00 75.31 72 ASP A N 1
ATOM 545 C CA . ASP A 1 72 ? -7.873 6.850 5.139 1.00 75.31 72 ASP A CA 1
ATOM 546 C C . ASP A 1 72 ? -7.198 7.765 4.110 1.00 75.31 72 ASP A C 1
ATOM 548 O O . ASP A 1 72 ? -7.506 7.699 2.911 1.00 75.31 72 ASP A O 1
ATOM 552 N N . PHE A 1 73 ? -6.358 8.661 4.631 1.00 71.31 73 PHE A N 1
ATOM 553 C CA . PHE A 1 73 ? -5.559 9.634 3.898 1.00 71.31 73 PHE A CA 1
ATOM 554 C C . PHE A 1 73 ? -4.134 9.096 3.807 1.00 71.31 73 PHE A C 1
ATOM 556 O O . PHE A 1 73 ? -3.580 8.709 4.830 1.00 71.31 73 PHE A O 1
ATOM 563 N N . TRP A 1 74 ? -3.531 9.144 2.615 1.00 69.00 74 TRP A N 1
ATOM 564 C CA . TRP A 1 74 ? -2.222 8.528 2.335 1.00 69.00 74 TRP A CA 1
ATOM 565 C C . TRP A 1 74 ? -2.236 6.993 2.361 1.00 69.00 74 TRP A C 1
ATOM 567 O O . TRP A 1 74 ? -1.239 6.357 2.677 1.00 69.00 74 TRP A O 1
ATOM 577 N N . ALA A 1 75 ? -3.356 6.400 1.938 1.00 66.81 75 ALA A N 1
ATOM 578 C CA . ALA A 1 75 ? -3.584 4.953 1.872 1.00 66.81 75 ALA A CA 1
ATOM 579 C C . ALA A 1 75 ? -2.572 4.159 1.021 1.00 66.81 75 ALA A C 1
ATOM 581 O O . ALA A 1 75 ? -2.578 2.926 1.056 1.00 66.81 75 ALA A O 1
ATOM 582 N N . GLY A 1 76 ? -1.766 4.851 0.213 1.00 71.00 76 GLY A N 1
ATOM 583 C CA . GLY A 1 76 ? -0.774 4.216 -0.635 1.00 71.00 76 GLY A CA 1
ATOM 584 C C . GLY A 1 76 ? -1.350 3.465 -1.848 1.00 71.00 76 GLY A C 1
ATOM 585 O O . GLY A 1 76 ? -2.518 3.619 -2.224 1.00 71.00 76 GLY A O 1
ATOM 586 N N . LEU A 1 77 ? -0.518 2.653 -2.500 1.00 70.81 77 LEU A N 1
ATOM 587 C CA . LEU A 1 77 ? -0.843 1.836 -3.668 1.00 70.81 77 LEU A CA 1
ATOM 588 C C . LEU A 1 77 ? -1.429 0.483 -3.249 1.00 70.81 77 LEU A C 1
ATOM 590 O O . LEU A 1 77 ? -0.768 -0.356 -2.644 1.00 70.81 77 LEU A O 1
ATOM 594 N N . GLY A 1 78 ? -2.683 0.239 -3.642 1.00 63.25 78 GLY A N 1
ATOM 595 C CA . GLY A 1 78 ? -3.380 -1.011 -3.320 1.00 63.25 78 GLY A CA 1
ATOM 596 C C . GLY A 1 78 ? -3.873 -1.090 -1.873 1.00 63.25 78 GLY A C 1
ATOM 597 O O . GLY A 1 78 ? -4.140 -2.195 -1.412 1.00 63.25 78 GLY A O 1
ATOM 598 N N . GLY A 1 79 ? -4.001 0.071 -1.211 1.00 57.69 79 GLY A N 1
ATOM 599 C CA . GLY A 1 79 ? -4.226 0.269 0.221 1.00 57.69 79 GLY A CA 1
ATOM 600 C C . GLY A 1 79 ? -4.951 -0.850 0.972 1.00 57.69 79 GLY A C 1
ATOM 601 O O . GLY A 1 79 ? -5.962 -1.398 0.516 1.00 57.69 79 GLY A O 1
ATOM 602 N N . SER A 1 80 ? -4.458 -1.112 2.186 1.00 52.91 80 SER A N 1
ATOM 603 C CA . SER A 1 80 ? -4.947 -2.087 3.184 1.00 52.91 80 SER A CA 1
ATOM 604 C C . SER A 1 80 ? -6.470 -2.078 3.413 1.00 52.91 80 SER A C 1
ATOM 606 O O . SER A 1 80 ? -7.049 -3.063 3.876 1.00 52.91 80 SER A O 1
ATOM 608 N N . ARG A 1 81 ? -7.133 -1.003 2.979 1.00 50.72 81 ARG A N 1
ATOM 609 C CA . ARG A 1 81 ? -8.577 -0.788 2.819 1.00 50.72 81 ARG A CA 1
ATOM 610 C C . ARG A 1 81 ? -9.393 -1.986 2.330 1.00 50.72 81 ARG A C 1
ATOM 612 O O . ARG A 1 81 ? -10.531 -2.125 2.756 1.00 50.72 81 ARG A O 1
ATOM 619 N N . LYS A 1 82 ? -8.887 -2.841 1.431 1.00 48.25 82 LYS A N 1
ATOM 620 C CA . LYS A 1 82 ? -9.721 -3.924 0.859 1.00 48.25 82 LYS A CA 1
ATOM 621 C C . LYS A 1 82 ? -9.917 -5.141 1.766 1.00 48.25 82 LYS A C 1
ATOM 623 O O . LYS A 1 82 ? -10.793 -5.952 1.474 1.00 48.25 82 LYS A O 1
ATOM 628 N N . ARG A 1 83 ? -9.148 -5.292 2.852 1.00 45.94 83 ARG A N 1
ATOM 629 C CA . ARG A 1 83 ? -9.301 -6.452 3.751 1.00 45.94 83 ARG A CA 1
ATOM 630 C C . ARG A 1 83 ? -10.336 -6.233 4.850 1.00 45.94 83 ARG A C 1
ATOM 632 O O . ARG A 1 83 ? -10.918 -7.197 5.338 1.00 45.94 83 ARG A O 1
ATOM 639 N N . ALA A 1 84 ? -10.595 -4.985 5.211 1.00 41.06 84 ALA A N 1
ATOM 640 C CA . ALA A 1 84 ? -11.575 -4.652 6.221 1.00 41.06 84 ALA A CA 1
ATOM 641 C C . ALA A 1 84 ? -12.792 -4.047 5.521 1.00 41.06 84 ALA A C 1
ATOM 643 O O . ALA A 1 84 ? -12.658 -3.048 4.827 1.00 41.06 84 ALA A O 1
ATOM 644 N N . GLY A 1 85 ? -13.954 -4.696 5.615 1.00 36.59 85 GLY A N 1
ATOM 645 C CA . GLY A 1 85 ? -15.190 -4.333 4.908 1.00 36.59 85 GLY A CA 1
ATOM 646 C C . GLY A 1 85 ? -15.801 -2.992 5.335 1.00 36.59 85 GLY A C 1
ATOM 647 O O . GLY A 1 85 ? -16.961 -2.941 5.730 1.00 36.59 85 GLY A O 1
ATOM 648 N N . TYR A 1 86 ? -15.029 -1.910 5.276 1.00 44.22 86 TYR A N 1
ATOM 649 C CA . TYR A 1 86 ? -15.437 -0.560 5.614 1.00 44.22 86 TYR A CA 1
ATOM 650 C C . TYR A 1 86 ? -15.934 0.143 4.358 1.00 44.22 86 TYR A C 1
ATOM 652 O O . TYR A 1 86 ? -15.243 0.243 3.343 1.00 44.22 86 TYR A O 1
ATOM 660 N N . VAL A 1 87 ? -17.172 0.620 4.429 1.00 32.19 87 VAL A N 1
ATOM 661 C CA . VAL A 1 87 ? -17.783 1.412 3.366 1.00 32.19 87 VAL A CA 1
ATOM 662 C C . VAL A 1 87 ? -17.107 2.786 3.353 1.00 32.19 87 VAL A C 1
ATOM 664 O O . VAL A 1 87 ? -17.199 3.533 4.328 1.00 32.19 87 VAL A O 1
ATOM 667 N N . SER A 1 88 ? -16.424 3.105 2.251 1.00 44.88 88 SER A N 1
ATOM 668 C CA . SER A 1 88 ? -15.908 4.448 1.955 1.00 44.88 88 SER A CA 1
ATOM 669 C C . SER A 1 88 ? -16.932 5.215 1.124 1.00 44.88 88 SER A C 1
ATOM 671 O O . SER A 1 88 ? -17.597 4.629 0.268 1.00 44.88 88 SER A O 1
ATOM 673 N N . PHE A 1 89 ? -17.018 6.519 1.376 1.00 34.66 89 PHE A N 1
ATOM 674 C CA . PHE A 1 89 ? -17.457 7.491 0.375 1.00 34.66 89 PHE A CA 1
ATOM 675 C C . PHE A 1 89 ? -16.314 7.799 -0.588 1.00 34.66 89 PHE A C 1
ATOM 677 O O . PHE A 1 89 ? -15.146 7.567 -0.180 1.00 34.66 89 PHE A O 1
#

Secondary structure (DSSP, 8-state):
--HHHHHHHHHHHHSSS-HHHHHHHHHHHHS--TT--GGGTGGG-TT-TTHHHHHHHHHHHTT--TT-----SS--TT-GGGTS-PPP-

Foldseek 3Di:
DDPVVVVVVVCQCPDQLHPVQQVVVLCVVPVDDPPDALVSRVVSWPLQPPHLVVVVVVCVVVVPDPADEDDDDCLTGSRPVVVHPHDYD

pLDDT: mean 75.69, std 14.77, range [32.19, 94.56]

Sequence (89 aa):
MSDATSQTVCFYNRHAISCEIVLTRLHASRGHLDGLRPEELFPHDQDHYGGLAATDELARGAQVSNGSRVADFWAGLGGSRKRAGYVSF

Radius of gyration: 15.8 Å; chains: 1; bounding box: 32×38×37 Å